Protein AF-A0A7S3TTA5-F1 (afdb_monomer_lite)

Foldseek 3Di:
DDPPDPPPCPDPDLDDPLVRDDPPFPQFCLCVDPVNVVPPTTGDDPCVVQFDAFDPCCVVPVPDDADDQSDFAQLDPDDPDPCPVVDDPSRRSGHDDDDHHRTGRDDPVPDDDDDDDDDDDDPCPVVVVD

Structure (mmCIF, N/CA/C/O backbone):
data_AF-A0A7S3TTA5-F1
#
_entry.id   AF-A0A7S3TTA5-F1
#
loop_
_atom_site.group_PDB
_atom_site.id
_atom_site.type_symbol
_atom_site.label_atom_id
_atom_site.label_alt_id
_atom_site.label_comp_id
_atom_site.label_asym_id
_atom_site.label_entity_id
_atom_site.label_seq_id
_atom_site.pdbx_PDB_ins_code
_atom_site.Cartn_x
_atom_site.Cartn_y
_atom_site.Cartn_z
_atom_site.occupancy
_atom_site.B_iso_or_equiv
_atom_site.auth_seq_id
_atom_site.auth_comp_id
_atom_site.auth_asym_id
_atom_site.auth_atom_id
_atom_site.pdbx_PDB_model_num
ATOM 1 N N . VAL A 1 1 ? 15.481 -23.818 -38.072 1.00 34.59 1 VAL A N 1
ATOM 2 C CA . VAL A 1 1 ? 14.804 -22.565 -37.667 1.00 34.59 1 VAL A CA 1
ATOM 3 C C . VAL A 1 1 ? 14.169 -22.812 -36.309 1.00 34.59 1 VAL A C 1
ATOM 5 O O . VAL A 1 1 ? 13.053 -23.300 -36.240 1.00 34.59 1 VAL A O 1
ATOM 8 N N . ALA A 1 2 ? 14.935 -22.615 -35.238 1.00 24.41 2 ALA A N 1
ATOM 9 C CA . ALA A 1 2 ? 14.447 -22.751 -33.870 1.00 24.41 2 ALA A CA 1
ATOM 10 C C . ALA A 1 2 ? 14.283 -21.335 -33.319 1.00 24.41 2 ALA A C 1
ATOM 12 O O . ALA A 1 2 ? 15.267 -20.669 -33.006 1.00 24.41 2 ALA A O 1
ATOM 13 N N . VAL A 1 3 ? 13.045 -20.844 -33.292 1.00 30.45 3 VAL A N 1
ATOM 14 C CA . VAL A 1 3 ? 12.709 -19.601 -32.600 1.00 30.45 3 VAL A CA 1
ATOM 15 C C . VAL A 1 3 ? 12.615 -19.971 -31.127 1.00 30.45 3 VAL A C 1
ATOM 17 O O . VAL A 1 3 ? 11.593 -20.469 -30.664 1.00 30.45 3 VAL A O 1
ATOM 20 N N . GLY A 1 4 ? 13.732 -19.827 -30.417 1.00 27.12 4 GLY A N 1
ATOM 21 C CA . GLY A 1 4 ? 13.756 -19.937 -28.968 1.00 27.12 4 GLY A CA 1
ATOM 22 C C . GLY A 1 4 ? 12.891 -18.827 -28.393 1.00 27.12 4 GLY A C 1
ATOM 23 O O . GLY A 1 4 ? 13.274 -17.659 -28.4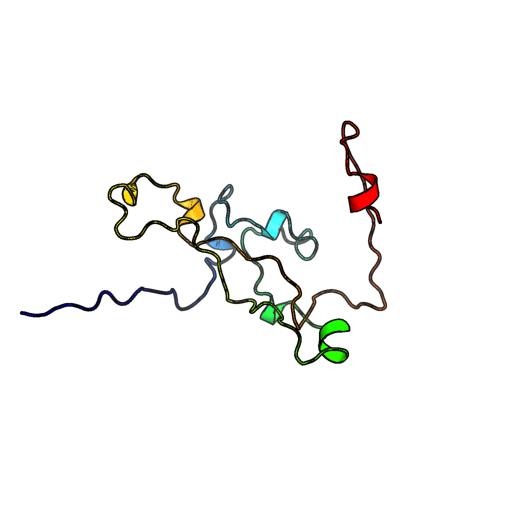18 1.00 27.12 4 GLY A O 1
ATOM 24 N N . THR A 1 5 ? 11.709 -19.187 -27.904 1.00 32.69 5 THR A N 1
ATOM 25 C CA . THR A 1 5 ? 10.928 -18.359 -26.993 1.00 32.69 5 THR A CA 1
ATOM 26 C C . THR A 1 5 ? 11.823 -18.023 -25.810 1.00 32.69 5 THR A C 1
ATOM 28 O O . THR A 1 5 ? 12.122 -18.892 -24.991 1.00 32.69 5 THR A O 1
ATOM 31 N N . ALA A 1 6 ? 12.285 -16.774 -25.744 1.00 34.16 6 ALA A N 1
ATOM 32 C CA . ALA A 1 6 ? 12.867 -16.217 -24.539 1.00 34.16 6 ALA A CA 1
ATOM 33 C C . ALA A 1 6 ? 11.761 -16.228 -23.483 1.00 34.16 6 ALA A C 1
ATOM 35 O O . ALA A 1 6 ? 10.926 -15.327 -23.423 1.00 34.16 6 ALA A O 1
ATOM 36 N N . ALA A 1 7 ? 11.712 -17.312 -22.709 1.00 33.53 7 ALA A N 1
ATOM 37 C CA . ALA A 1 7 ? 10.974 -17.354 -21.470 1.00 33.53 7 ALA A CA 1
ATOM 38 C C . ALA A 1 7 ? 11.477 -16.165 -20.656 1.00 33.53 7 ALA A C 1
ATOM 40 O O . ALA A 1 7 ? 12.641 -16.120 -20.254 1.00 33.53 7 ALA A O 1
ATOM 41 N N . SER A 1 8 ? 10.615 -15.160 -20.508 1.00 38.94 8 SER A N 1
ATOM 42 C CA . SER A 1 8 ? 10.768 -14.141 -19.488 1.00 38.94 8 SER A CA 1
ATOM 43 C C . SER A 1 8 ? 10.970 -14.905 -18.186 1.00 38.94 8 SER A C 1
ATOM 45 O O . SER A 1 8 ? 10.052 -15.568 -17.704 1.00 38.94 8 SER A O 1
ATOM 47 N N . LEU A 1 9 ? 12.208 -14.914 -17.691 1.00 39.78 9 LEU A N 1
ATOM 48 C CA . LEU A 1 9 ? 12.538 -15.418 -16.370 1.00 39.78 9 LEU A CA 1
ATOM 49 C C . LEU A 1 9 ? 11.929 -14.426 -15.384 1.00 39.78 9 LEU A C 1
ATOM 51 O O . LEU A 1 9 ? 12.617 -13.569 -14.839 1.00 39.78 9 LEU A O 1
ATOM 55 N N . VAL A 1 10 ? 10.612 -14.506 -15.213 1.00 39.12 10 VAL A N 1
ATOM 56 C CA . VAL A 1 10 ? 9.958 -14.015 -14.011 1.00 39.12 10 VAL A CA 1
ATOM 57 C C . VAL A 1 10 ? 10.544 -14.883 -12.898 1.00 39.12 10 VAL A C 1
ATOM 59 O O . VAL A 1 10 ? 10.351 -16.103 -12.931 1.00 39.12 10 VAL A O 1
ATOM 62 N N . PRO A 1 11 ? 11.347 -14.321 -11.981 1.00 42.62 11 PRO A N 1
ATOM 63 C CA . PRO A 1 11 ? 11.916 -15.111 -10.905 1.00 42.62 11 PRO A CA 1
ATOM 64 C C . PRO A 1 11 ? 10.771 -15.741 -10.104 1.00 42.62 11 PRO A C 1
ATOM 66 O O . PRO A 1 11 ? 9.723 -15.126 -9.906 1.00 42.62 11 PRO A O 1
ATOM 69 N N . ALA A 1 12 ? 10.962 -16.987 -9.660 1.00 45.41 12 ALA A N 1
ATOM 70 C CA . ALA A 1 12 ? 9.954 -17.754 -8.921 1.00 45.41 12 ALA A CA 1
ATOM 71 C C . ALA A 1 12 ? 9.503 -17.064 -7.612 1.00 45.41 12 ALA A C 1
ATOM 73 O O . ALA A 1 12 ? 8.468 -17.417 -7.048 1.00 45.41 12 ALA A O 1
ATOM 74 N N . SER A 1 13 ? 10.246 -16.053 -7.155 1.00 49.81 13 SER A N 1
ATOM 75 C CA . SER A 1 13 ? 9.852 -15.102 -6.124 1.00 49.81 13 SER A CA 1
ATOM 76 C C . SER A 1 13 ? 10.021 -13.663 -6.620 1.00 49.81 13 SER A C 1
ATOM 78 O O . SER A 1 13 ? 11.060 -13.302 -7.164 1.00 49.81 13 SER A O 1
ATOM 80 N N . ARG A 1 14 ? 9.023 -12.813 -6.335 1.00 51.97 14 ARG A N 1
ATOM 81 C CA . ARG A 1 14 ? 9.036 -11.335 -6.479 1.00 51.97 14 ARG A CA 1
ATOM 82 C C . ARG A 1 14 ? 10.216 -10.657 -5.761 1.00 51.97 14 ARG A C 1
ATOM 84 O O . ARG A 1 14 ? 10.498 -9.485 -5.988 1.00 51.97 14 ARG A O 1
ATOM 91 N N . TYR A 1 15 ? 10.865 -11.386 -4.863 1.00 52.53 15 TYR A N 1
ATOM 92 C CA . TYR A 1 15 ? 11.821 -10.886 -3.895 1.00 52.53 15 TYR A CA 1
ATOM 93 C C . TYR A 1 15 ? 13.229 -11.343 -4.269 1.00 52.53 15 TYR A C 1
ATOM 95 O O . TYR A 1 15 ? 13.452 -12.539 -4.458 1.00 52.53 15 TYR A O 1
ATOM 103 N N . LEU A 1 16 ? 14.159 -10.390 -4.300 1.00 52.31 16 LEU A N 1
ATOM 104 C CA . LEU A 1 16 ? 15.470 -10.633 -3.710 1.00 52.31 16 LEU A CA 1
ATOM 105 C C . LEU A 1 16 ? 15.232 -10.707 -2.197 1.00 52.31 16 LEU A C 1
ATOM 107 O O . LEU A 1 16 ? 14.502 -9.869 -1.651 1.00 52.31 16 LEU A O 1
ATOM 111 N N . ASN A 1 17 ? 15.760 -11.730 -1.529 1.00 54.53 17 ASN A N 1
ATOM 112 C CA . ASN A 1 17 ? 15.664 -11.826 -0.076 1.00 54.53 17 ASN A CA 1
ATOM 113 C C . ASN A 1 17 ? 16.220 -10.543 0.561 1.00 54.53 17 ASN A C 1
ATOM 115 O O . ASN A 1 17 ? 17.053 -9.853 -0.022 1.00 54.53 17 ASN A O 1
ATOM 119 N N . ALA A 1 18 ? 15.775 -10.207 1.773 1.00 54.44 18 ALA A N 1
ATOM 120 C CA . ALA A 1 18 ? 16.278 -9.036 2.501 1.00 54.44 18 ALA A CA 1
ATOM 121 C C . ALA A 1 18 ? 17.818 -9.011 2.619 1.00 54.44 18 ALA A C 1
ATOM 123 O O . ALA A 1 18 ? 18.431 -7.952 2.717 1.00 54.44 18 ALA A O 1
ATOM 124 N N . GLU A 1 19 ? 18.422 -10.198 2.593 1.00 57.06 19 GLU A N 1
ATOM 125 C CA . GLU A 1 19 ? 19.861 -10.465 2.615 1.00 57.06 19 GLU A CA 1
ATOM 126 C C . GLU A 1 19 ? 20.554 -10.231 1.255 1.00 57.06 19 GLU A C 1
ATOM 128 O O . GLU A 1 19 ? 21.769 -10.074 1.204 1.00 57.06 19 GLU A O 1
ATOM 133 N N . GLU A 1 20 ? 19.792 -10.197 0.159 1.00 59.84 20 GLU A N 1
ATOM 134 C CA . GLU A 1 20 ? 20.257 -10.109 -1.235 1.00 59.84 20 GLU A CA 1
ATOM 135 C C . GLU A 1 20 ? 20.105 -8.697 -1.832 1.00 59.84 20 GLU A C 1
ATOM 137 O O . GLU A 1 20 ? 20.527 -8.453 -2.963 1.00 59.84 20 GLU A O 1
ATOM 142 N N . ILE A 1 21 ? 19.491 -7.757 -1.104 1.00 64.88 21 ILE A N 1
ATOM 143 C CA . ILE A 1 21 ? 19.262 -6.386 -1.574 1.00 64.88 21 ILE A CA 1
ATOM 144 C C . ILE A 1 21 ? 20.413 -5.484 -1.130 1.00 64.88 21 ILE A C 1
ATOM 146 O O . ILE A 1 21 ? 20.623 -5.246 0.059 1.00 64.88 21 ILE A O 1
ATOM 150 N N . GLU A 1 22 ? 21.152 -4.955 -2.109 1.00 61.78 22 GLU A N 1
ATOM 151 C CA . GLU A 1 22 ? 22.219 -3.988 -1.861 1.00 61.78 22 GLU A CA 1
ATOM 152 C C . GLU A 1 22 ? 21.665 -2.690 -1.255 1.00 61.78 22 GLU A C 1
ATOM 154 O O . GLU A 1 22 ? 20.670 -2.116 -1.712 1.00 61.78 22 GLU A O 1
ATOM 159 N N . LYS A 1 23 ? 22.360 -2.199 -0.227 1.00 58.50 23 LYS A N 1
ATOM 160 C CA . LYS A 1 23 ? 22.033 -0.952 0.464 1.00 58.50 23 LYS A CA 1
ATOM 161 C C . LYS A 1 23 ? 22.107 0.229 -0.512 1.00 58.50 23 LYS A C 1
ATOM 163 O O . LYS A 1 23 ? 23.170 0.505 -1.060 1.00 58.50 23 LYS A O 1
ATOM 168 N N . GLY A 1 24 ? 20.993 0.945 -0.686 1.00 58.59 24 GLY A N 1
ATOM 169 C CA . GLY A 1 24 ? 20.875 2.074 -1.625 1.00 58.59 24 GLY A CA 1
ATOM 170 C C . GLY A 1 24 ? 20.150 1.749 -2.935 1.00 58.59 24 GLY A C 1
ATOM 171 O O . GLY A 1 24 ? 19.941 2.647 -3.748 1.00 58.59 24 GLY A O 1
ATOM 172 N N . SER A 1 25 ? 19.723 0.500 -3.130 1.00 67.25 25 SER A N 1
ATOM 173 C CA . SER A 1 25 ? 18.845 0.132 -4.238 1.00 67.25 25 SER A CA 1
ATOM 174 C C . SER A 1 25 ? 17.447 0.739 -4.080 1.00 67.25 25 SER A C 1
ATOM 176 O O . SER A 1 25 ? 16.917 0.824 -2.973 1.00 67.25 25 SER A O 1
ATOM 178 N N . ALA A 1 26 ? 16.795 1.094 -5.191 1.00 64.06 26 ALA A N 1
ATOM 179 C CA . ALA A 1 26 ? 15.417 1.600 -5.179 1.00 64.06 26 ALA A CA 1
ATOM 180 C C . ALA A 1 26 ? 14.391 0.570 -4.659 1.00 64.06 26 ALA A C 1
ATOM 182 O O . ALA A 1 26 ? 13.270 0.939 -4.313 1.00 64.06 26 ALA A O 1
ATOM 183 N N . VAL A 1 27 ? 14.769 -0.712 -4.586 1.00 64.31 27 VAL A N 1
ATOM 184 C CA . VAL A 1 27 ? 13.941 -1.782 -4.004 1.00 64.31 27 VAL A CA 1
ATOM 185 C C . VAL A 1 27 ? 14.105 -1.931 -2.485 1.00 64.31 27 VAL A C 1
ATOM 187 O O . VAL A 1 27 ? 13.416 -2.748 -1.873 1.00 64.31 27 VAL A O 1
ATOM 190 N N . ASP A 1 28 ? 14.990 -1.149 -1.857 1.00 69.62 28 ASP A N 1
ATOM 191 C CA . ASP A 1 28 ? 15.208 -1.144 -0.408 1.00 69.62 28 ASP A CA 1
ATOM 192 C C . ASP A 1 28 ? 14.140 -0.305 0.320 1.00 69.62 28 ASP A C 1
ATOM 194 O O . ASP A 1 28 ? 14.391 0.801 0.796 1.00 69.62 28 ASP A O 1
ATOM 198 N N . LEU A 1 29 ? 12.906 -0.815 0.377 1.00 69.81 29 LEU A N 1
ATOM 199 C CA . LEU A 1 29 ? 11.770 -0.103 0.983 1.00 69.81 29 LEU A CA 1
ATOM 200 C C . LEU A 1 29 ? 11.526 -0.475 2.453 1.00 69.81 29 LEU A C 1
ATOM 202 O O . LEU A 1 29 ? 10.846 0.259 3.169 1.00 69.81 29 LEU A O 1
ATOM 206 N N . LYS A 1 30 ? 12.094 -1.586 2.933 1.00 70.88 30 LYS A N 1
ATOM 207 C CA . LYS A 1 30 ? 11.958 -2.102 4.304 1.00 70.88 30 LYS A CA 1
ATOM 208 C C . LYS A 1 30 ? 12.441 -1.106 5.367 1.00 70.88 30 LYS A C 1
ATOM 210 O O . LYS A 1 30 ? 11.727 -0.945 6.358 1.00 70.88 30 LYS A O 1
ATOM 215 N N . PRO A 1 31 ? 13.543 -0.353 5.177 1.00 62.31 31 PRO A N 1
ATOM 216 C CA . PRO A 1 31 ? 13.929 0.712 6.104 1.00 62.31 31 PRO A CA 1
ATOM 217 C C . PRO A 1 31 ? 12.874 1.821 6.234 1.00 62.31 31 PRO A C 1
ATOM 219 O O . PRO A 1 31 ? 12.816 2.516 7.247 1.00 62.31 31 PRO A O 1
ATOM 222 N N . HIS A 1 32 ? 12.023 1.991 5.223 1.00 66.88 32 HIS A N 1
ATOM 223 C CA . HIS A 1 32 ? 11.006 3.040 5.156 1.00 66.88 32 HIS A CA 1
ATOM 224 C C . HIS A 1 32 ? 9.599 2.539 5.495 1.00 66.88 32 HIS A C 1
ATOM 226 O O . HIS A 1 32 ? 8.668 3.335 5.604 1.00 66.88 32 HIS A O 1
ATOM 232 N N . HIS A 1 33 ? 9.440 1.233 5.705 1.00 70.75 33 HIS A N 1
ATOM 233 C CA . HIS A 1 33 ? 8.171 0.629 6.060 1.00 70.75 33 HIS A CA 1
ATOM 234 C C . HIS A 1 33 ? 8.028 0.553 7.589 1.00 70.75 33 HIS A C 1
ATOM 236 O O . HIS A 1 33 ? 8.821 -0.084 8.281 1.00 70.75 33 HIS A O 1
ATOM 242 N N . LEU A 1 34 ? 6.984 1.189 8.131 1.00 66.38 34 LEU A N 1
ATOM 243 C CA . LEU A 1 34 ? 6.769 1.324 9.582 1.00 66.38 34 LEU A CA 1
ATOM 244 C C . LEU A 1 34 ? 6.745 -0.021 10.321 1.00 66.38 34 LEU A C 1
ATOM 246 O O . LEU A 1 34 ? 7.274 -0.131 11.424 1.00 66.38 34 LEU A O 1
ATOM 250 N N . ALA A 1 35 ? 6.169 -1.058 9.702 1.00 64.44 35 ALA A N 1
ATOM 251 C CA . ALA A 1 35 ? 6.083 -2.390 10.308 1.00 64.44 35 ALA A CA 1
ATOM 252 C C . ALA A 1 35 ? 7.450 -3.068 10.513 1.00 64.44 35 ALA A C 1
ATOM 254 O O . ALA A 1 35 ? 7.536 -4.056 11.232 1.00 64.44 35 ALA A O 1
ATOM 255 N N . THR A 1 36 ? 8.511 -2.557 9.886 1.00 65.31 36 THR A N 1
ATOM 256 C CA . THR A 1 36 ? 9.840 -3.176 9.876 1.00 65.31 36 THR A CA 1
ATOM 257 C C . THR A 1 36 ? 10.920 -2.289 10.480 1.00 65.31 36 THR A C 1
ATOM 259 O O . THR A 1 36 ? 12.081 -2.675 10.481 1.00 65.31 36 THR A O 1
ATOM 262 N N . TRP A 1 37 ? 10.561 -1.149 11.082 1.00 67.62 37 TRP A N 1
ATOM 263 C CA . TRP A 1 37 ? 11.504 -0.248 11.766 1.00 67.62 37 TRP A CA 1
ATOM 264 C C . TRP A 1 37 ? 12.258 -0.882 12.944 1.00 67.62 37 TRP A C 1
ATOM 266 O O . TRP A 1 37 ? 13.287 -0.361 13.369 1.00 67.62 37 TRP A O 1
ATOM 276 N N . GLN A 1 38 ? 11.776 -2.009 13.467 1.00 63.34 38 GLN A N 1
ATOM 277 C CA . GLN A 1 38 ? 12.456 -2.768 14.521 1.00 63.34 38 GLN A CA 1
ATOM 278 C C . GLN A 1 38 ? 13.476 -3.774 13.968 1.00 63.34 38 GLN A C 1
ATOM 280 O O . GLN A 1 38 ? 14.360 -4.231 14.692 1.00 63.34 38 GLN A O 1
ATOM 285 N N . GLU A 1 39 ? 13.389 -4.099 12.680 1.00 63.91 39 GLU A N 1
ATOM 286 C CA . GLU A 1 39 ? 14.231 -5.081 12.015 1.00 63.91 39 GLU A CA 1
ATOM 287 C C . GLU A 1 39 ? 15.264 -4.334 11.166 1.00 63.91 39 GLU A C 1
ATOM 289 O O . GLU A 1 39 ? 14.917 -3.691 10.181 1.00 63.91 39 GLU A O 1
ATOM 294 N N . LYS A 1 40 ? 16.551 -4.402 11.528 1.00 60.78 40 LYS A N 1
ATOM 295 C CA . LYS A 1 40 ? 17.668 -3.776 10.785 1.00 60.78 40 LYS A CA 1
ATOM 296 C C . LYS A 1 40 ? 17.965 -4.493 9.452 1.00 60.78 40 LYS A C 1
ATOM 298 O O . LYS A 1 40 ? 19.108 -4.838 9.172 1.00 60.78 40 LYS A O 1
ATOM 303 N N . LEU A 1 41 ? 16.929 -4.784 8.676 1.00 60.97 41 LEU A N 1
ATOM 304 C CA . LEU A 1 41 ? 16.949 -5.568 7.447 1.00 60.97 41 LEU A CA 1
ATOM 305 C C . LEU A 1 41 ? 16.513 -4.696 6.263 1.00 60.97 41 LEU A C 1
ATOM 307 O O . LEU A 1 41 ? 15.703 -3.783 6.420 1.00 60.97 41 LEU A O 1
ATOM 311 N N . HIS A 1 42 ? 17.028 -5.022 5.082 1.00 60.25 42 HIS A N 1
ATOM 312 C CA . HIS A 1 42 ? 16.791 -4.300 3.831 1.00 60.25 42 HIS A CA 1
ATOM 313 C C . HIS A 1 42 ? 15.714 -4.999 2.979 1.00 60.25 42 HIS A C 1
ATOM 315 O O . HIS A 1 42 ? 15.395 -6.162 3.222 1.00 60.25 42 HIS A O 1
ATOM 321 N N . GLY A 1 43 ? 15.105 -4.309 2.012 1.00 64.69 43 GLY A N 1
ATOM 322 C CA . GLY A 1 43 ? 14.327 -4.950 0.940 1.00 64.69 43 GLY A CA 1
ATOM 323 C C . GLY A 1 43 ? 12.806 -4.771 0.911 1.00 64.69 43 GLY A C 1
ATOM 324 O O . GLY A 1 43 ? 12.281 -3.767 1.366 1.00 64.69 43 GLY A O 1
ATOM 325 N N . LEU A 1 44 ? 12.073 -5.719 0.320 1.00 68.38 44 LEU A N 1
ATOM 326 C CA . LEU A 1 44 ? 10.602 -5.707 0.276 1.00 68.38 44 LEU A CA 1
ATOM 327 C C . LEU A 1 44 ? 10.023 -6.672 1.311 1.00 68.38 44 LEU A C 1
ATOM 329 O O . LEU A 1 44 ? 10.575 -7.741 1.567 1.00 68.38 44 LEU A O 1
ATOM 333 N N . VAL A 1 45 ? 8.876 -6.313 1.886 1.00 72.75 45 VAL A N 1
ATOM 334 C CA . VAL A 1 45 ? 8.170 -7.181 2.831 1.00 72.75 45 VAL A CA 1
ATOM 335 C C . VAL A 1 45 ? 7.234 -8.117 2.061 1.00 72.75 45 VAL A C 1
ATOM 337 O O . VAL A 1 45 ? 6.500 -7.655 1.183 1.00 72.75 45 VAL A O 1
ATOM 340 N N . PRO A 1 46 ? 7.214 -9.427 2.366 1.00 76.00 46 PRO A N 1
ATOM 341 C CA . PRO A 1 46 ? 6.214 -10.327 1.816 1.00 76.00 46 PRO A CA 1
ATOM 342 C C . PRO A 1 46 ? 4.847 -10.037 2.440 1.00 76.00 46 PRO A C 1
ATOM 344 O O . PRO A 1 46 ? 4.476 -10.654 3.437 1.00 76.00 46 PRO A O 1
ATOM 347 N N . GLU A 1 47 ? 4.101 -9.098 1.850 1.00 79.81 47 GLU A N 1
ATOM 348 C CA . GLU A 1 47 ? 2.791 -8.617 2.324 1.00 79.81 47 GLU A CA 1
ATOM 349 C C . GLU A 1 47 ? 1.842 -9.762 2.695 1.00 79.81 47 GLU A C 1
ATOM 351 O O . GLU A 1 47 ? 1.291 -9.767 3.790 1.00 79.81 47 GLU A O 1
ATOM 356 N N . ARG A 1 48 ? 1.749 -10.807 1.859 1.00 83.12 48 ARG A N 1
ATOM 357 C CA . ARG A 1 48 ? 0.916 -11.998 2.125 1.00 83.12 48 ARG A CA 1
ATOM 358 C C . ARG A 1 48 ? 1.275 -12.746 3.416 1.00 83.12 48 ARG A C 1
ATOM 360 O O . ARG A 1 48 ? 0.431 -13.444 3.962 1.00 83.12 48 ARG A O 1
ATOM 367 N N . LYS A 1 49 ? 2.533 -12.675 3.862 1.00 83.56 49 LYS A N 1
ATOM 368 C CA . LYS A 1 49 ? 3.001 -13.337 5.091 1.00 83.56 49 LYS A CA 1
ATOM 369 C C . LYS A 1 49 ? 2.831 -12.452 6.323 1.00 83.56 49 LYS A C 1
ATOM 371 O O . LYS A 1 49 ? 2.688 -12.979 7.422 1.00 83.56 49 LYS A O 1
ATOM 376 N N . VAL A 1 50 ? 2.919 -11.131 6.158 1.00 83.31 50 VAL A N 1
ATOM 377 C CA . VAL A 1 50 ? 2.904 -10.188 7.287 1.00 83.31 50 VAL A CA 1
ATOM 378 C C . VAL A 1 50 ? 1.526 -9.612 7.573 1.00 83.31 50 VAL A C 1
ATOM 380 O O . VAL A 1 50 ? 1.256 -9.292 8.728 1.00 83.31 50 VAL A O 1
ATOM 383 N N . ASN A 1 51 ? 0.672 -9.475 6.558 1.00 88.69 51 ASN A N 1
ATOM 384 C CA . ASN A 1 51 ? -0.672 -8.940 6.711 1.00 88.69 51 ASN A CA 1
ATOM 385 C C . ASN A 1 51 ? -1.552 -9.988 7.391 1.00 88.69 51 ASN A C 1
ATOM 387 O O . ASN A 1 51 ? -1.560 -11.155 7.006 1.00 88.69 51 ASN A O 1
ATOM 391 N N . LYS A 1 52 ? -2.251 -9.565 8.443 1.00 92.25 52 LYS A N 1
ATOM 392 C CA . LYS A 1 52 ? -2.979 -10.460 9.358 1.00 92.25 52 LYS A CA 1
ATOM 393 C C . LYS A 1 52 ? -4.468 -10.164 9.406 1.00 92.25 52 LYS A C 1
ATOM 395 O O . LYS A 1 52 ? -5.237 -11.034 9.801 1.00 92.25 52 LYS A O 1
ATOM 400 N N . PHE A 1 53 ? -4.865 -8.945 9.050 1.00 94.50 53 PHE A N 1
ATOM 401 C CA . PHE A 1 53 ? -6.230 -8.469 9.217 1.00 94.50 53 PHE A CA 1
ATOM 402 C C . PHE A 1 53 ? -6.866 -8.203 7.852 1.00 94.50 53 PHE A C 1
ATOM 404 O O . PHE A 1 53 ? -6.195 -7.644 6.983 1.00 94.50 53 PHE A O 1
ATOM 411 N N . PRO A 1 54 ? -8.146 -8.552 7.649 1.00 94.44 54 PRO A N 1
ATOM 412 C CA . PRO A 1 54 ? -8.865 -8.144 6.453 1.00 94.44 54 PRO A CA 1
ATOM 413 C C . PRO A 1 54 ? -9.091 -6.628 6.477 1.00 94.44 54 PRO A C 1
ATOM 415 O O . PRO A 1 54 ? -9.407 -6.043 7.516 1.00 94.44 54 PRO A O 1
ATOM 418 N N . ASN A 1 55 ? -8.945 -5.979 5.327 1.00 94.94 55 ASN A N 1
ATOM 419 C CA . ASN A 1 55 ? -9.251 -4.564 5.172 1.00 94.94 55 ASN A CA 1
ATOM 420 C C . ASN A 1 55 ? -10.771 -4.341 5.318 1.00 94.94 55 ASN A C 1
ATOM 422 O O . ASN A 1 55 ? -11.530 -4.949 4.559 1.00 94.94 55 ASN A O 1
ATOM 426 N N . PRO A 1 56 ? -11.241 -3.447 6.210 1.00 95.88 56 PRO A N 1
ATOM 427 C CA . PRO A 1 56 ? -12.665 -3.132 6.335 1.00 95.88 56 PRO A CA 1
ATOM 428 C C . PRO A 1 56 ? -13.323 -2.725 5.010 1.00 95.88 56 PRO A C 1
ATOM 430 O O . PRO A 1 56 ? -14.439 -3.156 4.731 1.00 95.88 56 PRO A O 1
ATOM 433 N N . MET A 1 57 ? -12.611 -1.995 4.140 1.00 94.81 57 MET A N 1
ATOM 434 C CA . MET A 1 57 ? -13.137 -1.636 2.816 1.00 94.81 57 MET A CA 1
ATOM 435 C C . MET A 1 57 ? -13.339 -2.851 1.909 1.00 94.81 57 MET A C 1
ATOM 437 O O . MET A 1 57 ? -14.242 -2.844 1.081 1.00 94.81 57 MET A O 1
ATOM 441 N N . ALA A 1 58 ? -12.516 -3.894 2.048 1.00 94.31 58 ALA A N 1
ATOM 442 C CA . ALA A 1 58 ? -12.675 -5.126 1.276 1.00 94.31 58 ALA A CA 1
ATOM 443 C C . ALA A 1 58 ? -13.879 -5.949 1.738 1.00 94.31 58 ALA A C 1
ATOM 445 O O . ALA A 1 58 ? -14.477 -6.657 0.931 1.00 94.31 58 ALA A O 1
ATOM 446 N N . LEU A 1 59 ? -14.243 -5.837 3.018 1.00 93.75 59 LEU A N 1
ATOM 447 C CA . LEU A 1 59 ? -15.450 -6.451 3.565 1.00 93.75 59 LEU A CA 1
ATOM 448 C C . LEU A 1 59 ? -16.711 -5.704 3.114 1.00 93.75 59 LEU A C 1
ATOM 450 O O . LEU A 1 59 ? -17.709 -6.337 2.786 1.00 93.75 59 LEU A O 1
ATOM 454 N N . GLU A 1 60 ? -16.660 -4.371 3.088 1.00 96.12 60 GLU A N 1
ATOM 455 C CA . GLU A 1 60 ? -17.801 -3.526 2.720 1.00 96.12 60 GLU A CA 1
ATOM 456 C C . GLU A 1 60 ? -18.038 -3.473 1.201 1.00 96.12 60 GLU A C 1
ATOM 458 O O . GLU A 1 60 ? -19.184 -3.482 0.752 1.00 96.12 60 GLU A O 1
ATOM 463 N N . PHE A 1 61 ? -16.968 -3.486 0.397 1.00 95.06 61 PHE A N 1
ATOM 464 C CA . PHE A 1 61 ? -17.029 -3.377 -1.064 1.00 95.06 61 PHE A CA 1
ATOM 465 C C . PHE A 1 61 ? -16.241 -4.505 -1.762 1.00 95.06 61 PHE A C 1
ATOM 467 O O . PHE A 1 61 ? -15.137 -4.271 -2.264 1.00 95.06 61 PHE A O 1
ATOM 474 N N . PRO A 1 62 ? -16.801 -5.728 -1.861 1.00 90.81 62 PRO A N 1
ATOM 475 C CA . PRO A 1 62 ? -16.091 -6.893 -2.405 1.00 90.81 62 PRO A CA 1
ATOM 476 C C . PRO A 1 62 ? -15.670 -6.760 -3.876 1.00 90.81 62 PRO A C 1
ATOM 478 O O . PRO A 1 62 ? -14.647 -7.314 -4.278 1.00 90.81 62 PRO A O 1
ATOM 481 N N . GLU A 1 63 ? -16.437 -6.002 -4.664 1.00 92.88 63 GLU A N 1
ATOM 482 C CA . GLU A 1 63 ? -16.215 -5.786 -6.104 1.00 92.88 63 GLU A CA 1
ATOM 483 C C . GLU A 1 63 ? -15.202 -4.664 -6.404 1.00 92.88 63 GLU A C 1
ATOM 485 O O . GLU A 1 63 ? -14.916 -4.365 -7.564 1.00 92.88 63 GLU A O 1
ATOM 490 N N . MET A 1 64 ? -14.659 -3.999 -5.377 1.00 92.62 64 MET A N 1
ATOM 491 C CA . MET A 1 64 ? -13.650 -2.956 -5.562 1.00 92.62 64 MET A CA 1
ATOM 492 C C . MET A 1 64 ? -12.315 -3.553 -6.042 1.00 92.62 64 MET A C 1
ATOM 494 O O . MET A 1 64 ? -11.908 -4.651 -5.657 1.00 92.62 64 MET A O 1
ATOM 498 N N . ASN A 1 65 ? -11.585 -2.792 -6.860 1.00 91.44 65 ASN A N 1
ATOM 499 C CA . ASN A 1 65 ? -10.255 -3.175 -7.328 1.00 91.44 65 ASN A CA 1
ATOM 500 C C . ASN A 1 65 ? -9.201 -3.012 -6.228 1.00 91.44 65 ASN A C 1
ATOM 502 O O . ASN A 1 65 ? -8.616 -1.940 -6.053 1.00 91.44 65 ASN A O 1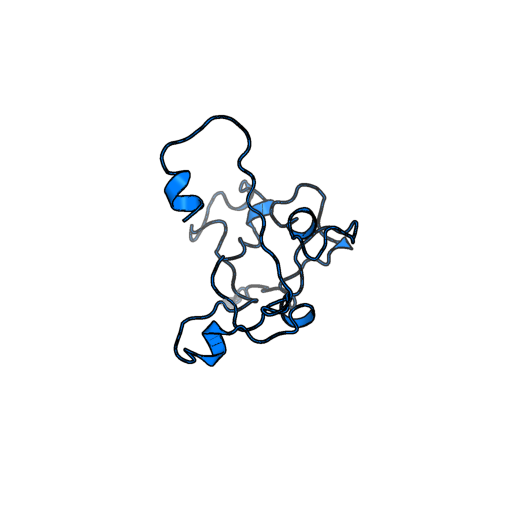
ATOM 506 N N . PHE A 1 66 ? -8.915 -4.110 -5.536 1.00 91.56 66 PHE A N 1
ATOM 507 C CA . PHE A 1 66 ? -7.773 -4.206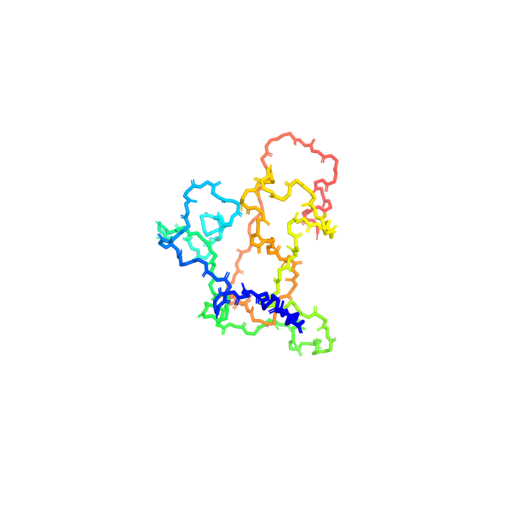 -4.636 1.00 91.56 66 PHE A CA 1
ATOM 508 C C . PHE A 1 66 ? -6.500 -4.589 -5.386 1.00 91.56 66 PHE A C 1
ATOM 510 O O . PHE A 1 66 ? -6.525 -5.381 -6.331 1.00 91.56 66 PHE A O 1
ATOM 517 N N . LEU A 1 67 ? -5.382 -4.031 -4.931 1.00 89.75 67 LEU A N 1
ATOM 518 C CA . LEU A 1 67 ? -4.049 -4.349 -5.417 1.00 89.75 67 LEU A CA 1
ATOM 519 C C . LEU A 1 67 ? -3.772 -5.849 -5.277 1.00 89.75 67 LEU A C 1
ATOM 521 O O . LEU A 1 67 ? -4.059 -6.447 -4.234 1.00 89.75 67 LEU A O 1
ATOM 525 N N . ASN A 1 68 ? -3.148 -6.439 -6.293 1.00 85.81 68 ASN A N 1
ATOM 526 C CA . ASN A 1 68 ? -2.468 -7.712 -6.110 1.00 85.81 68 ASN A CA 1
ATOM 527 C C . ASN A 1 68 ? -1.103 -7.430 -5.460 1.00 85.81 68 ASN A C 1
ATOM 529 O O . ASN A 1 68 ? -0.286 -6.759 -6.092 1.00 85.81 68 ASN A O 1
ATOM 533 N N . PRO A 1 69 ? -0.795 -7.978 -4.269 1.00 81.00 69 PRO A N 1
ATOM 534 C CA . PRO A 1 69 ? 0.507 -7.786 -3.633 1.00 81.00 69 PRO A CA 1
ATOM 535 C C . PRO A 1 69 ? 1.690 -8.241 -4.489 1.00 81.00 69 PRO A C 1
ATOM 537 O O . PRO A 1 69 ? 2.819 -7.891 -4.168 1.00 81.00 69 PRO A O 1
ATOM 540 N N . ASP A 1 70 ? 1.441 -9.010 -5.559 1.00 79.25 70 ASP A N 1
ATOM 541 C CA . ASP A 1 70 ? 2.445 -9.508 -6.496 1.00 79.25 70 ASP A CA 1
ATOM 542 C C . ASP A 1 70 ? 2.548 -8.745 -7.829 1.00 79.25 70 ASP A C 1
ATOM 544 O O . ASP A 1 70 ? 3.435 -9.049 -8.628 1.00 79.25 70 ASP A O 1
ATOM 548 N N . GLU A 1 71 ? 1.799 -7.656 -8.037 1.00 82.06 71 GLU A N 1
ATOM 549 C CA . GLU A 1 71 ? 1.952 -6.818 -9.238 1.00 82.06 71 GLU A CA 1
ATOM 550 C C . GLU A 1 71 ? 3.014 -5.711 -9.105 1.00 82.06 71 GLU A C 1
ATOM 552 O O . GLU A 1 71 ? 3.203 -5.132 -8.030 1.00 82.06 71 GLU A O 1
ATOM 557 N N . LEU A 1 72 ? 3.729 -5.434 -10.198 1.00 83.00 72 LEU A N 1
ATOM 558 C CA . LEU A 1 72 ? 4.759 -4.397 -10.299 1.00 83.00 72 LEU A CA 1
ATOM 559 C C . LEU A 1 72 ? 4.509 -3.539 -11.539 1.00 83.00 72 LEU A C 1
ATOM 561 O O . LEU A 1 72 ? 3.985 -4.011 -12.549 1.00 83.00 72 LEU A O 1
ATOM 565 N N . VAL A 1 73 ? 4.923 -2.278 -11.470 1.00 86.75 73 VAL A N 1
ATOM 566 C CA . VAL A 1 73 ? 4.975 -1.374 -12.620 1.00 86.75 73 VAL A CA 1
ATOM 567 C C . VAL A 1 73 ? 6.360 -1.468 -13.242 1.00 86.75 73 VAL A C 1
ATOM 569 O O . VAL A 1 73 ? 7.365 -1.365 -12.544 1.00 86.75 73 VAL A O 1
ATOM 572 N N . MET A 1 74 ? 6.430 -1.643 -14.560 1.00 85.19 74 MET A N 1
ATOM 573 C CA . MET A 1 74 ? 7.710 -1.670 -15.268 1.00 85.19 74 MET A CA 1
ATOM 574 C C . MET A 1 74 ? 8.476 -0.361 -15.046 1.00 85.19 74 MET A C 1
ATOM 576 O O . MET A 1 74 ? 7.949 0.718 -15.313 1.00 85.19 74 MET A O 1
ATOM 580 N N . GLY A 1 75 ? 9.734 -0.456 -14.605 1.00 82.62 75 GLY A N 1
ATOM 581 C CA . GLY A 1 75 ? 10.589 0.719 -14.397 1.00 82.62 75 GLY A CA 1
ATOM 582 C C . GLY A 1 75 ? 10.920 1.454 -15.700 1.00 82.62 75 GLY A C 1
ATOM 583 O O . GLY A 1 75 ? 11.119 2.668 -15.710 1.00 82.62 75 GLY A O 1
ATOM 584 N N . HIS A 1 76 ? 10.908 0.732 -16.823 1.00 83.19 76 HIS A N 1
ATOM 585 C CA . HIS A 1 76 ? 11.034 1.286 -18.165 1.00 83.19 76 HIS A CA 1
ATOM 586 C C . HIS A 1 76 ? 9.975 0.685 -19.090 1.00 83.19 76 HIS A C 1
ATOM 588 O O . HIS A 1 76 ? 9.838 -0.530 -19.184 1.00 83.19 76 HIS A O 1
ATOM 594 N N . ILE A 1 77 ? 9.245 1.547 -19.800 1.00 88.25 77 ILE A N 1
ATOM 595 C CA . ILE A 1 77 ? 8.118 1.164 -20.669 1.00 88.25 77 ILE A CA 1
ATOM 596 C C . ILE A 1 77 ? 8.503 1.058 -22.157 1.00 88.25 77 ILE A C 1
ATOM 598 O O . ILE A 1 77 ? 7.639 1.053 -23.029 1.00 88.25 77 ILE A O 1
ATOM 602 N N . ILE A 1 78 ? 9.803 1.017 -22.465 1.00 86.62 78 ILE A N 1
ATOM 603 C CA . ILE A 1 78 ? 10.316 0.998 -23.841 1.00 86.62 78 ILE A CA 1
ATOM 604 C C . ILE A 1 78 ? 10.442 -0.450 -24.316 1.00 86.62 78 ILE A C 1
ATOM 606 O O . ILE A 1 78 ? 11.220 -1.226 -23.766 1.00 86.62 78 ILE A O 1
ATOM 610 N N . MET A 1 79 ? 9.726 -0.798 -25.384 1.00 85.69 79 MET A N 1
ATOM 611 C CA . MET A 1 79 ? 9.923 -2.068 -26.085 1.00 85.69 79 MET A CA 1
ATOM 612 C C . MET A 1 79 ? 11.154 -1.975 -27.001 1.00 85.69 79 MET A C 1
ATOM 614 O O . MET A 1 79 ? 11.354 -0.954 -27.655 1.00 85.69 79 MET A O 1
ATOM 618 N N . ASN A 1 80 ? 11.963 -3.038 -27.078 1.00 87.38 80 ASN A N 1
ATOM 619 C CA . ASN A 1 80 ? 13.195 -3.097 -27.886 1.00 87.38 80 ASN A CA 1
ATOM 620 C C . ASN A 1 80 ? 14.220 -1.987 -27.559 1.00 87.38 80 ASN A C 1
ATOM 622 O O . ASN A 1 80 ? 14.794 -1.371 -28.457 1.00 87.38 80 ASN A O 1
ATOM 626 N N . ASP A 1 81 ? 14.454 -1.719 -26.269 1.00 86.56 81 ASP A N 1
ATOM 627 C CA . ASP A 1 81 ? 15.363 -0.654 -25.826 1.00 86.56 81 ASP A CA 1
ATOM 628 C C . ASP A 1 81 ? 16.826 -0.929 -26.233 1.00 86.56 81 ASP A C 1
ATOM 630 O O . ASP A 1 81 ? 17.519 -1.764 -25.645 1.00 86.56 81 ASP A O 1
ATOM 634 N N . SER A 1 82 ? 17.330 -0.163 -27.207 1.00 91.44 82 SER A N 1
ATOM 635 C CA . SER A 1 82 ? 18.729 -0.211 -27.660 1.00 91.44 82 SER A CA 1
ATOM 636 C C . SER A 1 82 ? 19.733 0.188 -26.574 1.00 91.44 82 SER A C 1
ATOM 638 O O . SER A 1 82 ? 20.920 -0.126 -26.678 1.00 91.44 82 SER A O 1
ATOM 640 N N . LYS A 1 83 ? 19.263 0.849 -25.511 1.00 88.75 83 LYS A N 1
ATOM 641 C CA . LYS A 1 83 ? 20.056 1.309 -24.369 1.00 88.75 83 LYS A CA 1
ATOM 642 C C . LYS A 1 83 ? 19.757 0.538 -23.085 1.00 88.75 83 LYS A C 1
ATOM 644 O O . LYS A 1 83 ? 20.178 0.982 -22.021 1.00 88.75 83 LYS A O 1
ATOM 649 N N . ALA A 1 84 ? 19.113 -0.633 -23.156 1.00 83.81 84 ALA A N 1
ATOM 650 C CA . ALA A 1 84 ? 18.758 -1.429 -21.973 1.00 83.81 84 ALA A CA 1
ATOM 651 C C . ALA A 1 84 ? 19.941 -1.638 -21.005 1.00 83.81 84 ALA A C 1
ATOM 653 O O . ALA A 1 84 ? 19.785 -1.542 -19.792 1.00 83.81 84 ALA A O 1
ATOM 654 N N . LYS A 1 85 ? 21.153 -1.842 -21.540 1.00 84.38 85 LYS A N 1
ATOM 655 C CA . LYS A 1 85 ? 22.375 -2.057 -20.745 1.00 84.38 85 LYS A CA 1
ATOM 656 C C . LYS A 1 85 ? 22.877 -0.818 -19.993 1.00 84.38 85 LYS A C 1
ATOM 658 O O . LYS A 1 85 ? 23.648 -0.976 -19.054 1.00 84.38 85 LYS A O 1
ATOM 663 N N . SER A 1 86 ? 22.491 0.388 -20.412 1.00 86.44 86 SER A N 1
ATOM 664 C CA . SER A 1 86 ? 22.889 1.647 -19.768 1.00 86.44 86 SER A CA 1
ATOM 665 C C . SER A 1 86 ? 21.798 2.223 -18.863 1.00 86.44 86 SER A C 1
ATOM 667 O O . SER A 1 86 ? 21.941 3.346 -18.384 1.00 86.44 86 SER A O 1
ATOM 669 N N . ARG A 1 87 ? 20.672 1.519 -18.697 1.00 83.12 87 ARG A N 1
ATOM 670 C CA . ARG A 1 87 ? 19.600 1.926 -17.785 1.00 83.12 87 ARG A CA 1
ATOM 671 C C . ARG A 1 87 ? 19.993 1.669 -16.337 1.00 83.12 87 ARG A C 1
ATOM 673 O O . ARG A 1 87 ? 20.862 0.844 -16.059 1.00 83.12 87 ARG A O 1
ATOM 680 N N . ASN A 1 88 ? 19.330 2.389 -15.434 1.00 80.25 88 ASN A N 1
ATOM 681 C CA . ASN A 1 88 ? 19.571 2.235 -14.010 1.00 80.25 88 ASN A CA 1
ATOM 682 C C . ASN A 1 88 ? 19.126 0.837 -13.572 1.00 80.25 88 ASN A C 1
ATOM 684 O O . ASN A 1 88 ? 17.979 0.446 -13.808 1.00 80.25 88 ASN A O 1
ATOM 688 N N . LYS A 1 89 ? 20.041 0.068 -12.981 1.00 77.06 89 LYS A N 1
ATOM 689 C CA . LYS A 1 89 ? 19.810 -1.349 -12.654 1.00 77.06 89 LYS A CA 1
ATOM 690 C C . LYS A 1 89 ? 18.753 -1.517 -11.562 1.00 77.06 89 LYS A C 1
ATOM 692 O O . LYS A 1 89 ? 18.050 -2.519 -11.533 1.00 77.06 89 LYS A O 1
ATOM 697 N N . GLU A 1 90 ? 18.599 -0.503 -10.726 1.00 73.38 90 GLU A N 1
ATOM 698 C CA . GLU A 1 90 ? 17.673 -0.390 -9.606 1.00 73.38 90 GLU A CA 1
ATOM 699 C C . GLU A 1 90 ? 16.208 -0.408 -10.058 1.00 73.38 90 GLU A C 1
ATOM 701 O O . GLU A 1 90 ? 15.336 -0.774 -9.279 1.00 73.38 90 GLU A O 1
ATOM 706 N N . LEU A 1 91 ? 15.926 -0.034 -11.313 1.00 73.94 91 LEU A N 1
ATOM 707 C CA . LEU A 1 91 ? 14.576 -0.044 -11.891 1.00 73.94 91 LEU A CA 1
ATOM 708 C C . LEU A 1 91 ? 14.289 -1.299 -12.730 1.00 73.94 91 LEU A C 1
ATOM 710 O O . LEU A 1 91 ? 13.175 -1.455 -13.235 1.00 73.94 91 LEU A O 1
ATOM 714 N N . ALA A 1 92 ? 15.269 -2.196 -12.893 1.00 75.19 92 ALA A N 1
ATOM 715 C CA . ALA A 1 92 ? 15.147 -3.367 -13.760 1.00 75.19 92 ALA A CA 1
ATOM 716 C C . ALA A 1 92 ? 14.077 -4.358 -13.271 1.00 75.19 92 ALA A C 1
ATOM 718 O O . ALA A 1 92 ? 13.406 -4.985 -14.086 1.00 75.19 92 ALA A O 1
ATOM 719 N N . SER A 1 93 ? 13.884 -4.465 -11.953 1.00 71.12 93 SER A N 1
ATOM 720 C CA . SER A 1 93 ? 12.852 -5.299 -11.325 1.00 71.12 93 SER A CA 1
ATOM 721 C C . SER A 1 93 ? 11.450 -4.684 -11.367 1.00 71.12 93 SER A C 1
ATOM 723 O O . SER A 1 93 ? 10.481 -5.370 -11.063 1.00 71.12 93 SER A O 1
ATOM 725 N N . GLY A 1 94 ? 11.325 -3.407 -11.743 1.00 78.44 94 GLY A N 1
ATOM 726 C CA . GLY A 1 94 ? 10.084 -2.647 -11.632 1.00 78.44 94 GLY A CA 1
ATOM 727 C C . GLY A 1 94 ? 9.831 -2.078 -10.234 1.00 78.44 94 GLY A C 1
ATOM 728 O O . GLY A 1 94 ? 10.539 -2.370 -9.271 1.00 78.44 94 GLY A O 1
ATOM 729 N N . CYS A 1 95 ? 8.812 -1.228 -10.146 1.00 79.94 95 CYS A N 1
ATOM 730 C CA . CYS A 1 95 ? 8.417 -0.507 -8.942 1.00 79.94 95 CYS A CA 1
ATOM 731 C C . CYS A 1 95 ? 7.145 -1.107 -8.342 1.00 79.94 95 CYS A C 1
ATOM 733 O O . CYS A 1 95 ? 6.235 -1.520 -9.068 1.00 79.94 95 CYS A O 1
ATOM 735 N N . VAL A 1 96 ? 7.042 -1.093 -7.014 1.00 80.50 96 VAL A N 1
ATOM 736 C CA . VAL A 1 96 ? 5.791 -1.438 -6.329 1.00 80.50 96 VAL A CA 1
ATOM 737 C C . VAL A 1 96 ? 4.698 -0.430 -6.678 1.00 80.50 96 VAL A C 1
ATOM 739 O O . VAL A 1 96 ? 4.949 0.771 -6.795 1.00 80.50 96 VAL A O 1
ATOM 742 N N . ARG A 1 97 ? 3.473 -0.922 -6.861 1.00 84.25 97 ARG A N 1
ATOM 743 C CA . ARG A 1 97 ? 2.305 -0.080 -7.127 1.00 84.25 97 ARG A CA 1
ATOM 744 C C . ARG A 1 97 ? 1.584 0.213 -5.816 1.00 84.25 97 ARG A C 1
ATOM 746 O O . ARG A 1 97 ? 1.281 -0.713 -5.079 1.00 84.25 97 ARG A O 1
ATOM 753 N N . ALA A 1 98 ? 1.281 1.479 -5.541 1.00 85.50 98 ALA A N 1
ATOM 754 C CA . ALA A 1 98 ? 0.459 1.857 -4.395 1.00 85.50 98 ALA A CA 1
ATOM 755 C C . ALA A 1 98 ? -1.032 1.769 -4.758 1.00 85.50 98 ALA A C 1
ATOM 757 O O . ALA A 1 98 ? -1.456 2.372 -5.743 1.00 85.50 98 ALA A O 1
ATOM 758 N N . ASN A 1 99 ? -1.814 1.022 -3.977 1.00 87.62 99 ASN A N 1
ATOM 759 C CA . ASN A 1 99 ? -3.281 1.009 -3.999 1.00 87.62 99 ASN A CA 1
ATOM 760 C C . ASN A 1 99 ? -3.801 0.314 -2.717 1.00 87.62 99 ASN A C 1
ATOM 762 O O . ASN A 1 99 ? -3.010 -0.229 -1.947 1.00 87.62 99 ASN A O 1
ATOM 766 N N . ALA A 1 100 ? -5.115 0.315 -2.481 1.00 90.81 100 ALA A N 1
ATOM 767 C CA . ALA A 1 100 ? -5.733 -0.426 -1.385 1.00 90.81 100 ALA A CA 1
ATOM 768 C C . ALA A 1 100 ? -5.499 -1.943 -1.528 1.00 90.81 100 ALA A C 1
ATOM 770 O O . ALA A 1 100 ? -5.765 -2.519 -2.583 1.00 90.81 100 ALA A O 1
ATOM 771 N N . CYS A 1 101 ? -5.053 -2.598 -0.455 1.00 90.88 101 CYS A N 1
ATOM 772 C CA . CYS A 1 101 ? -4.866 -4.053 -0.392 1.00 90.88 101 CYS A CA 1
ATOM 773 C C . CYS A 1 101 ? -6.058 -4.733 0.300 1.00 90.88 101 CYS A C 1
ATOM 775 O O . CYS A 1 101 ? -6.727 -4.114 1.131 1.00 90.88 101 CYS A O 1
ATOM 777 N N . LYS A 1 102 ? -6.317 -6.008 -0.028 1.00 93.00 102 LYS A N 1
ATOM 778 C CA . LYS A 1 102 ? -7.382 -6.803 0.620 1.00 93.00 102 LYS A CA 1
ATOM 779 C C . LYS A 1 102 ? -7.073 -7.116 2.080 1.00 93.00 102 LYS A C 1
ATOM 781 O O . LYS A 1 102 ? -7.967 -7.050 2.913 1.00 93.00 102 LYS A O 1
ATOM 786 N N . ASP A 1 103 ? -5.809 -7.402 2.367 1.00 92.62 103 ASP A N 1
ATOM 787 C CA . ASP A 1 103 ? -5.310 -7.700 3.705 1.00 92.62 103 ASP A CA 1
ATOM 788 C C . ASP A 1 103 ? -4.325 -6.613 4.135 1.00 92.62 103 ASP A C 1
ATOM 790 O O . ASP A 1 103 ? -3.558 -6.097 3.317 1.00 92.62 103 ASP A O 1
ATOM 794 N N . ILE A 1 104 ? -4.334 -6.276 5.422 1.00 92.44 104 ILE A N 1
ATOM 795 C CA . ILE A 1 104 ? -3.544 -5.208 6.037 1.00 92.44 104 ILE A CA 1
ATOM 796 C C . ILE A 1 104 ? -2.784 -5.715 7.269 1.00 92.44 104 ILE A C 1
ATOM 798 O O . ILE A 1 104 ? -3.117 -6.732 7.887 1.00 92.44 104 ILE A O 1
ATOM 802 N N . PHE A 1 105 ? -1.717 -5.000 7.622 1.00 90.25 105 PHE A N 1
ATOM 803 C CA . PHE A 1 105 ? -0.840 -5.360 8.736 1.00 90.25 105 PHE A CA 1
ATOM 804 C C . PHE A 1 105 ? -1.391 -4.946 10.107 1.00 90.25 105 PHE A C 1
ATOM 806 O O . PHE A 1 105 ? -1.267 -5.695 11.073 1.00 90.25 105 PHE A O 1
ATOM 813 N N . TRP A 1 106 ? -1.978 -3.751 10.199 1.00 91.75 106 TRP A N 1
ATOM 814 C CA . TRP A 1 106 ? -2.444 -3.171 11.458 1.00 91.75 106 TRP A CA 1
ATOM 815 C C . TRP A 1 106 ? -3.907 -3.506 11.730 1.00 91.75 106 TRP A C 1
ATOM 817 O O . TRP A 1 106 ? -4.723 -3.479 10.812 1.00 91.75 106 TRP A O 1
ATOM 827 N N . ASP A 1 107 ? -4.234 -3.755 12.998 1.00 94.31 107 ASP A N 1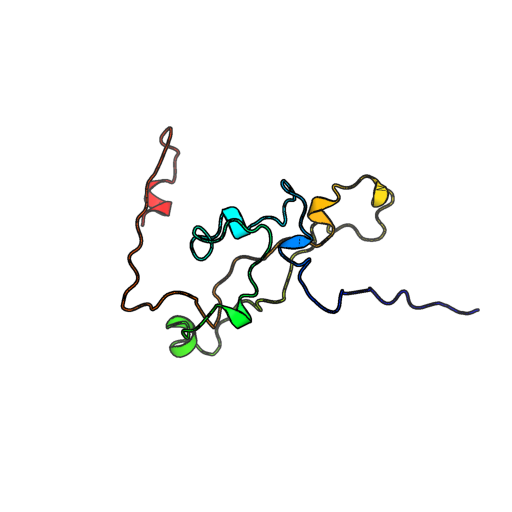
ATOM 828 C CA . ASP A 1 107 ? -5.618 -3.874 13.455 1.00 94.31 107 ASP A CA 1
ATOM 829 C C . ASP A 1 107 ? -6.306 -2.495 13.370 1.00 94.31 107 ASP A C 1
ATOM 831 O O . ASP A 1 107 ? -5.885 -1.568 14.080 1.00 94.31 107 ASP A O 1
ATOM 835 N N . PRO A 1 108 ? -7.364 -2.336 12.547 1.00 95.06 108 PRO A N 1
ATOM 836 C CA . PRO A 1 108 ? -8.091 -1.074 12.408 1.00 95.06 108 PRO A CA 1
ATOM 837 C C . PRO A 1 108 ? -8.644 -0.520 13.726 1.00 95.06 108 PRO A C 1
ATOM 839 O O . PRO A 1 108 ? -8.809 0.690 13.848 1.00 95.06 108 PRO A O 1
ATOM 842 N N . SER A 1 109 ? -8.925 -1.381 14.711 1.00 94.88 109 SER A N 1
ATOM 843 C CA . SER A 1 109 ? -9.491 -0.978 16.005 1.00 94.88 109 SER A CA 1
ATOM 844 C C . SER A 1 109 ? -8.454 -0.422 16.986 1.00 94.88 109 SER A C 1
ATOM 846 O O . SER A 1 109 ? -8.818 0.273 17.934 1.00 94.88 109 SER A O 1
ATOM 848 N N . GLN A 1 110 ? -7.168 -0.716 16.769 1.00 95.69 110 GLN A N 1
ATOM 849 C CA . GLN A 1 110 ? -6.077 -0.360 17.686 1.00 95.69 110 GLN A CA 1
ATOM 850 C C . GLN A 1 110 ? -5.119 0.685 17.106 1.00 95.69 110 GLN A C 1
ATOM 852 O O . GLN A 1 110 ? -4.387 1.341 17.853 1.00 95.69 110 GLN A O 1
ATOM 857 N N . VAL A 1 111 ? -5.082 0.829 15.779 1.00 93.31 111 VAL A N 1
ATOM 858 C CA . VAL A 1 111 ? -4.119 1.695 15.096 1.00 93.31 111 VAL A CA 1
ATOM 859 C C . VAL A 1 111 ? -4.407 3.180 15.342 1.00 93.31 111 VAL A C 1
ATOM 861 O O . VAL A 1 111 ? -5.551 3.627 15.362 1.00 93.31 111 VAL A O 1
ATOM 864 N N . ARG A 1 112 ? -3.342 3.972 15.514 1.00 94.12 112 ARG A N 1
ATOM 865 C CA . ARG A 1 112 ? -3.400 5.437 15.624 1.00 94.12 112 ARG A CA 1
ATOM 866 C C . ARG A 1 112 ? -2.473 6.043 14.579 1.00 94.12 112 ARG A C 1
ATOM 868 O O . ARG A 1 112 ? -1.286 5.728 14.565 1.00 94.12 112 ARG A O 1
ATOM 875 N N . ALA A 1 113 ? -3.009 6.903 13.719 1.00 91.31 113 ALA A N 1
ATOM 876 C CA . ALA A 1 113 ? -2.223 7.635 12.733 1.00 91.31 113 ALA A CA 1
ATOM 877 C C . ALA A 1 113 ? -1.772 8.986 13.306 1.00 91.31 113 ALA A C 1
ATOM 879 O O . ALA A 1 113 ? -2.548 9.682 13.960 1.00 91.31 113 ALA A O 1
ATOM 880 N N . GLY A 1 114 ? -0.519 9.356 13.053 1.00 92.00 114 GLY A N 1
ATOM 881 C CA . GLY A 1 114 ? 0.023 10.681 13.344 1.00 92.00 114 GLY A CA 1
ATOM 882 C C . GLY A 1 114 ? 0.603 11.285 12.071 1.00 92.00 114 GLY A C 1
ATOM 883 O O . GLY A 1 114 ? 1.286 10.589 11.323 1.00 92.00 114 GLY A O 1
ATOM 884 N N . ILE A 1 115 ? 0.333 12.567 11.825 1.00 92.19 115 ILE A N 1
ATOM 885 C CA . ILE A 1 115 ? 0.853 13.305 10.670 1.00 92.19 115 ILE A CA 1
ATOM 886 C C . ILE A 1 115 ? 1.730 14.437 11.198 1.00 92.19 115 ILE A C 1
ATOM 888 O O . ILE A 1 115 ? 1.299 15.220 12.043 1.00 92.19 115 ILE A O 1
ATOM 892 N N . VAL A 1 116 ? 2.960 14.523 10.697 1.00 92.38 116 VAL A N 1
ATOM 893 C CA . VAL A 1 116 ? 3.877 15.632 10.966 1.00 92.38 116 VAL A CA 1
ATOM 894 C C . VAL A 1 116 ? 4.340 16.217 9.642 1.00 92.38 116 VAL A C 1
ATOM 896 O O . VAL A 1 116 ? 4.695 15.492 8.715 1.00 92.38 116 VAL A O 1
ATOM 899 N N . THR A 1 117 ? 4.321 17.540 9.548 1.00 90.50 117 THR A N 1
ATOM 900 C CA . THR A 1 117 ? 4.756 18.272 8.360 1.00 90.50 117 THR A CA 1
ATOM 901 C C . THR A 1 117 ? 6.046 19.005 8.698 1.00 90.50 117 THR A C 1
ATOM 903 O O . THR A 1 117 ? 6.057 19.853 9.590 1.00 90.50 117 THR A O 1
ATOM 906 N N . CYS A 1 118 ? 7.130 18.672 8.002 1.00 91.00 118 CYS A N 1
ATOM 907 C CA . CYS A 1 118 ? 8.447 19.273 8.206 1.00 91.00 118 CYS A CA 1
ATOM 908 C C . CYS A 1 118 ? 8.794 20.220 7.044 1.00 91.00 118 CYS A C 1
ATOM 910 O O . CYS A 1 118 ? 8.388 19.976 5.910 1.00 91.00 118 CYS A O 1
ATOM 912 N N . GLY A 1 119 ? 9.599 21.256 7.303 1.00 91.25 119 GLY A N 1
ATOM 913 C CA . GLY A 1 119 ? 10.077 22.189 6.273 1.00 91.25 119 GLY A CA 1
ATOM 914 C C . GLY A 1 119 ? 9.158 23.394 6.035 1.00 91.25 119 GLY A C 1
ATOM 915 O O . GLY A 1 119 ? 8.410 23.804 6.919 1.00 91.25 119 GLY A O 1
ATOM 916 N N . GLY A 1 120 ? 9.268 24.005 4.850 1.00 89.62 120 GLY A N 1
ATOM 917 C CA . GLY A 1 120 ? 8.457 25.159 4.449 1.00 89.62 120 GLY A CA 1
ATOM 918 C C . GLY A 1 120 ? 7.053 24.762 3.987 1.00 89.62 120 GLY A C 1
ATOM 919 O O . GLY A 1 120 ? 6.855 23.688 3.422 1.00 89.62 120 GLY A O 1
ATOM 920 N N . LEU A 1 121 ? 6.073 25.642 4.204 1.00 91.00 121 LEU A N 1
ATOM 921 C CA . LEU A 1 121 ? 4.695 25.415 3.766 1.00 91.00 121 LEU A CA 1
ATOM 922 C C . LEU A 1 121 ? 4.603 25.477 2.234 1.00 91.00 121 LEU A C 1
ATOM 924 O O . LEU A 1 121 ? 5.024 26.452 1.615 1.00 91.00 121 LEU A O 1
ATOM 928 N N . CYS A 1 122 ? 4.020 24.441 1.633 1.00 91.69 122 CYS A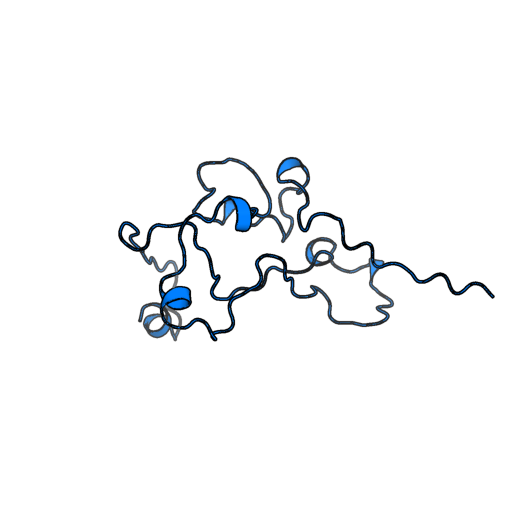 N 1
ATOM 929 C CA . CYS A 1 122 ? 3.761 24.343 0.197 1.00 91.69 122 CYS A CA 1
ATOM 930 C C . CYS A 1 122 ? 2.241 24.392 -0.060 1.00 91.69 122 CYS A C 1
ATOM 932 O O . CYS A 1 122 ? 1.478 23.840 0.746 1.00 91.69 122 CYS A O 1
ATOM 934 N N . PRO A 1 123 ? 1.759 25.026 -1.150 1.00 94.94 123 PRO A N 1
ATOM 935 C CA . PRO A 1 123 ? 0.349 24.964 -1.525 1.00 94.94 123 PRO A CA 1
ATOM 936 C C . PRO A 1 123 ? -0.154 23.516 -1.617 1.00 94.94 123 PRO A C 1
ATOM 938 O O . PRO A 1 123 ? 0.486 22.667 -2.230 1.00 94.94 123 PRO A O 1
ATOM 941 N N . GLY A 1 124 ? -1.309 23.236 -1.005 1.00 90.81 124 GLY A N 1
ATOM 942 C CA . GLY A 1 124 ? -1.915 21.897 -0.976 1.00 90.81 124 GLY A CA 1
ATOM 943 C C . GLY A 1 124 ? -1.728 21.124 0.333 1.00 90.81 124 GLY A C 1
ATOM 944 O O . GLY A 1 124 ? -2.350 20.078 0.493 1.00 90.81 124 GLY A O 1
ATOM 945 N N . LEU A 1 125 ? -0.967 21.652 1.302 1.00 92.62 125 LEU A N 1
ATOM 946 C CA . LEU A 1 125 ? -0.747 20.980 2.591 1.00 92.62 125 LEU A CA 1
ATOM 947 C C . LEU A 1 125 ? -2.053 20.626 3.319 1.00 92.62 125 LEU A C 1
ATOM 949 O O . LEU A 1 125 ? -2.217 19.510 3.797 1.00 92.62 125 LEU A O 1
ATOM 953 N N . ASN A 1 126 ? -3.014 21.549 3.341 1.00 90.62 126 ASN A N 1
ATOM 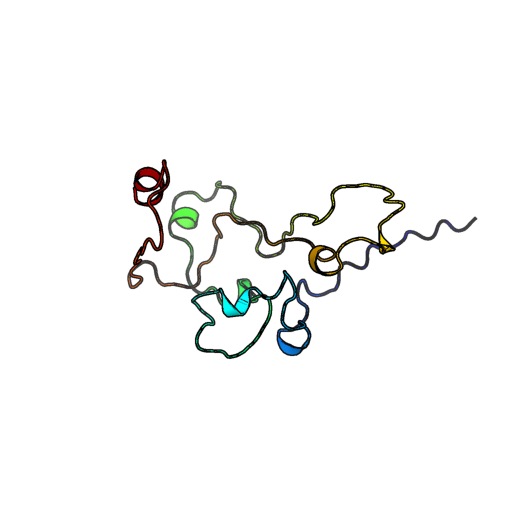954 C CA . ASN A 1 126 ? -4.308 21.311 3.985 1.00 90.62 126 ASN A CA 1
ATOM 955 C C . ASN A 1 126 ? -5.121 20.211 3.287 1.00 90.62 126 ASN A C 1
ATOM 957 O O . ASN A 1 126 ? -5.878 19.513 3.951 1.00 90.62 126 ASN A O 1
ATOM 961 N N . SER A 1 127 ? -4.955 20.039 1.974 1.00 93.06 127 SER A N 1
ATOM 962 C CA . SER A 1 127 ? -5.604 18.959 1.223 1.00 93.06 127 SER A CA 1
ATOM 963 C C . SER A 1 127 ? -4.968 17.595 1.487 1.00 93.06 127 SER A C 1
ATOM 965 O O . SER A 1 127 ? -5.617 16.590 1.257 1.00 93.06 127 SER A O 1
ATOM 967 N N . ILE A 1 128 ? -3.709 17.554 1.939 1.00 89.75 128 ILE A N 1
ATOM 968 C CA . ILE A 1 128 ? -3.033 16.312 2.345 1.00 89.75 128 ILE A CA 1
ATOM 969 C C . ILE A 1 128 ? -3.459 15.900 3.763 1.00 89.75 128 ILE A C 1
ATOM 971 O O . ILE A 1 128 ? -3.504 14.714 4.070 1.00 89.75 128 ILE A O 1
ATOM 975 N N . ILE A 1 129 ? -3.740 16.874 4.636 1.00 90.62 129 ILE A N 1
ATOM 976 C CA . ILE A 1 129 ? -4.150 16.624 6.028 1.00 90.62 129 ILE A CA 1
ATOM 977 C C . ILE A 1 129 ? -5.622 16.194 6.126 1.00 90.62 129 ILE A C 1
ATOM 979 O O . ILE A 1 129 ? -5.968 15.437 7.031 1.00 90.62 129 ILE A O 1
ATOM 983 N N . ARG A 1 130 ? -6.482 16.724 5.249 1.00 89.19 130 ARG A N 1
ATOM 984 C CA . ARG A 1 130 ? -7.930 16.479 5.244 1.00 89.19 130 ARG A CA 1
ATOM 985 C C . ARG A 1 130 ? -8.289 15.138 4.615 1.00 89.19 130 ARG A C 1
ATOM 987 O O . ARG A 1 130 ? -9.211 14.499 5.167 1.00 89.19 130 ARG A O 1
#

Radius of gyration: 18.85 Å; chains: 1; bounding box: 41×48×55 Å

Secondary structure (DSSP, 8-state):
-----------SSS---TTTS-TT-TT--GGG-GGGTTS---S---HHHH--EE-HHHHH-TTS-PBPTT-EE-S---TT-TTGGGS-GGGTT-EEPP--BSEESS-TTT--------SS--TTHHHHH-

InterPro domains:
  IPR035966 Phosphofructokinase superfamily [SSF53784] (95-130)
  IPR050929 Phosphofructokinase type A [PTHR45770] (34-130)

pLDDT: mean 76.73, std 18.2, range [24.41, 96.12]

Sequence (130 aa):
VAVGTAASLVPASRYLNAEEIEKGSAVDLKPHHLATWQEKLHGLVPERKVNKFPNPMALEFPEMNFLNPDELVMGHIIMNDSKAKSRNKELASGCVRANACKDIFWDPSQVRAGIVTCGGLCPGLNSIIR

Organism: NCBI:txid141414